Protein AF-A0A537YCB0-F1 (afdb_monomer_lite)

pLDDT: mean 73.5, std 15.73, range [39.88, 92.69]

Structure (mmCIF, N/CA/C/O backbone):
data_AF-A0A537YCB0-F1
#
_entry.id   AF-A0A537YCB0-F1
#
loop_
_atom_site.group_PDB
_atom_site.id
_atom_site.type_symbol
_atom_site.label_atom_id
_atom_site.label_alt_id
_atom_site.label_comp_id
_atom_site.label_asym_id
_atom_site.label_entity_id
_atom_site.label_seq_id
_atom_site.pdbx_PDB_ins_code
_atom_site.Cartn_x
_atom_site.Cartn_y
_atom_site.Cartn_z
_atom_site.occupancy
_atom_site.B_iso_or_equiv
_atom_site.auth_seq_id
_atom_site.auth_comp_id
_atom_site.auth_asym_id
_atom_site.auth_atom_id
_atom_site.pdbx_PDB_model_num
ATOM 1 N N . MET A 1 1 ? -45.780 1.134 6.519 1.00 43.62 1 MET A N 1
ATOM 2 C CA . MET A 1 1 ? -44.774 1.199 7.599 1.00 43.62 1 MET A CA 1
ATOM 3 C C . MET A 1 1 ? -43.587 0.350 7.182 1.00 43.62 1 MET A C 1
ATOM 5 O O . MET A 1 1 ? -43.656 -0.862 7.306 1.00 43.62 1 MET A O 1
ATOM 9 N N . ALA A 1 2 ? -42.559 0.961 6.596 1.00 40.06 2 ALA A N 1
ATOM 10 C CA . ALA A 1 2 ? -41.315 0.270 6.275 1.00 40.06 2 ALA A CA 1
ATOM 11 C C . ALA A 1 2 ? -40.299 0.653 7.351 1.00 40.06 2 ALA A C 1
ATOM 13 O O . ALA A 1 2 ? -39.820 1.784 7.390 1.00 40.06 2 ALA A O 1
ATOM 14 N N . LEU A 1 3 ? -40.070 -0.273 8.280 1.00 39.88 3 LEU A N 1
ATOM 15 C CA . LEU A 1 3 ? -39.039 -0.169 9.298 1.00 39.88 3 LEU A CA 1
ATOM 16 C C . LEU A 1 3 ? -37.692 -0.338 8.581 1.00 39.88 3 LEU A C 1
ATOM 18 O O . LEU A 1 3 ? -37.239 -1.456 8.349 1.00 39.88 3 LEU A O 1
ATOM 22 N N . VAL A 1 4 ? -37.092 0.773 8.149 1.00 44.28 4 VAL A N 1
ATOM 23 C CA . VAL A 1 4 ? -35.708 0.777 7.672 1.00 44.28 4 VAL A CA 1
ATOM 24 C C . VAL A 1 4 ? -34.846 0.516 8.900 1.00 44.28 4 VAL A C 1
ATOM 26 O O . VAL A 1 4 ? -34.651 1.395 9.738 1.00 44.28 4 VAL A O 1
ATOM 29 N N . LEU A 1 5 ? -34.402 -0.731 9.038 1.00 39.97 5 LEU A N 1
ATOM 30 C CA . LEU A 1 5 ? -33.373 -1.133 9.985 1.00 39.97 5 LEU A CA 1
ATOM 31 C C . LEU A 1 5 ? -32.092 -0.370 9.625 1.00 39.97 5 LEU A C 1
ATOM 33 O O . LEU A 1 5 ? -31.283 -0.830 8.824 1.00 39.97 5 LEU A O 1
ATOM 37 N N . LEU A 1 6 ? -31.917 0.814 10.2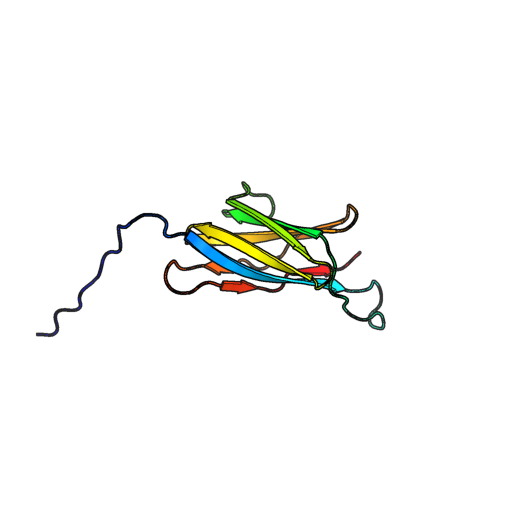15 1.00 42.03 6 LEU A N 1
ATOM 38 C CA . LEU A 1 6 ? -30.603 1.405 10.420 1.00 42.03 6 LEU A CA 1
ATOM 39 C C . LEU A 1 6 ? -29.861 0.467 11.368 1.00 42.03 6 LEU A C 1
ATOM 41 O O . LEU A 1 6 ? -29.904 0.621 12.588 1.00 42.03 6 LEU A O 1
ATOM 45 N N . VAL A 1 7 ? -29.219 -0.552 10.799 1.00 46.97 7 VAL A N 1
ATOM 46 C CA . VAL A 1 7 ? -28.193 -1.307 11.503 1.00 46.97 7 VAL A CA 1
ATOM 47 C C . VAL A 1 7 ? -27.046 -0.326 11.694 1.00 46.97 7 VAL A C 1
ATOM 49 O O . VAL A 1 7 ? -26.170 -0.176 10.847 1.00 46.97 7 VAL A O 1
ATOM 52 N N . ALA A 1 8 ? -27.093 0.406 12.804 1.00 49.16 8 ALA A N 1
ATOM 53 C CA . ALA A 1 8 ? -25.922 1.038 13.364 1.00 49.16 8 ALA A CA 1
ATOM 54 C C . ALA A 1 8 ? -24.954 -0.100 13.699 1.00 49.16 8 ALA A C 1
ATOM 56 O O . ALA A 1 8 ? -25.018 -0.693 14.776 1.00 49.16 8 ALA A O 1
ATOM 57 N N . ALA A 1 9 ? -24.081 -0.437 12.752 1.00 43.69 9 ALA A N 1
ATOM 58 C CA . ALA A 1 9 ? -22.911 -1.263 12.990 1.00 43.69 9 ALA A CA 1
ATOM 59 C C . ALA A 1 9 ? -21.919 -0.467 13.857 1.00 43.69 9 ALA A C 1
ATOM 61 O O . ALA A 1 9 ? -20.825 -0.111 13.437 1.00 43.69 9 ALA A O 1
ATOM 62 N N . CYS A 1 10 ? -22.315 -0.159 15.091 1.00 50.75 10 CYS A N 1
ATOM 63 C CA . CYS A 1 10 ? -21.391 0.177 16.159 1.00 50.75 10 CYS A CA 1
ATOM 64 C C . CYS A 1 10 ? -20.821 -1.163 16.635 1.00 50.75 10 CYS A C 1
ATOM 66 O O . CYS A 1 10 ? -21.371 -1.802 17.527 1.00 50.75 10 CYS A O 1
ATOM 68 N N . GLY A 1 11 ? -19.825 -1.688 15.923 1.00 41.16 11 GLY A N 1
ATOM 69 C CA . GLY A 1 11 ? -19.466 -3.097 16.063 1.00 41.16 11 GLY A CA 1
ATOM 70 C C . GLY A 1 11 ? -18.045 -3.399 15.642 1.00 41.16 11 GLY A C 1
ATOM 71 O O . GLY A 1 11 ? -17.869 -4.162 14.702 1.00 41.16 11 GLY A O 1
ATOM 72 N N . ALA A 1 12 ? -17.080 -2.824 16.371 1.00 49.69 12 ALA A N 1
ATOM 73 C CA . ALA A 1 12 ? -15.632 -2.969 16.196 1.00 49.69 12 ALA A CA 1
ATOM 74 C C . ALA A 1 12 ? -15.122 -2.578 14.791 1.00 49.69 12 ALA A C 1
ATOM 76 O O . ALA A 1 12 ? -15.834 -2.714 13.797 1.00 49.69 12 ALA A O 1
ATOM 77 N N . PRO A 1 13 ? -13.879 -2.091 14.649 1.00 52.91 13 PRO A N 1
ATOM 78 C CA . PRO A 1 13 ? -13.244 -2.128 13.343 1.00 52.91 13 PRO A CA 1
ATOM 79 C C . PRO A 1 13 ? -13.171 -3.599 12.924 1.00 52.91 13 PRO A C 1
ATOM 81 O O . PRO A 1 13 ? -12.336 -4.353 13.412 1.00 52.91 13 PRO A O 1
ATOM 84 N N . ARG A 1 14 ? -14.101 -4.047 12.082 1.00 67.94 14 ARG A N 1
ATOM 85 C CA . ARG A 1 14 ? -13.952 -5.331 11.408 1.00 67.94 14 ARG A CA 1
ATOM 86 C C . ARG A 1 14 ? -12.807 -5.149 10.429 1.00 67.94 14 ARG A C 1
ATOM 88 O O . ARG A 1 14 ? -12.846 -4.239 9.598 1.00 67.94 14 ARG A O 1
ATOM 95 N N . ASP A 1 15 ? -11.786 -5.979 10.588 1.00 73.00 15 ASP A N 1
ATOM 96 C CA . ASP A 1 15 ? -10.655 -6.002 9.679 1.00 73.00 15 ASP A CA 1
ATOM 97 C C . ASP A 1 15 ? -11.157 -6.217 8.252 1.00 73.00 15 ASP A C 1
ATOM 99 O O . ASP A 1 15 ? -11.850 -7.188 7.944 1.00 73.00 15 ASP A O 1
ATOM 103 N N . ALA A 1 16 ? -10.791 -5.294 7.383 1.00 81.69 16 ALA A N 1
ATOM 104 C CA . ALA A 1 16 ? -10.976 -5.358 5.957 1.00 81.69 16 ALA A CA 1
ATOM 105 C C . ALA A 1 16 ? -9.644 -5.714 5.283 1.00 81.69 16 ALA A C 1
ATOM 107 O O . ALA A 1 16 ? -8.565 -5.678 5.881 1.00 81.69 16 ALA A O 1
ATOM 108 N N . THR A 1 17 ? -9.720 -6.118 4.018 1.00 83.25 17 THR A N 1
ATOM 109 C CA . THR A 1 17 ? -8.538 -6.501 3.243 1.00 83.25 17 THR A CA 1
ATOM 110 C C . THR A 1 17 ? -8.389 -5.574 2.049 1.00 83.25 17 THR A C 1
ATOM 112 O O . THR A 1 17 ? -9.336 -5.395 1.281 1.00 83.25 17 THR A O 1
ATOM 115 N N . ILE A 1 18 ? -7.197 -5.006 1.899 1.00 85.12 18 ILE A N 1
ATOM 116 C CA . ILE A 1 18 ? -6.760 -4.307 0.696 1.00 85.12 18 ILE A CA 1
ATOM 117 C C . ILE A 1 18 ? -5.938 -5.294 -0.119 1.00 85.12 18 ILE A C 1
ATOM 119 O O . ILE A 1 18 ? -4.975 -5.875 0.386 1.00 85.12 18 ILE A O 1
ATOM 123 N N . ARG A 1 19 ? -6.322 -5.488 -1.377 1.00 86.50 19 ARG A N 1
ATOM 124 C CA . ARG A 1 19 ? -5.582 -6.317 -2.330 1.00 86.50 19 ARG A CA 1
ATOM 125 C C . ARG A 1 19 ? -5.210 -5.489 -3.546 1.00 86.50 19 ARG A C 1
ATOM 127 O O . ARG A 1 19 ? -6.019 -4.695 -4.009 1.00 86.50 19 ARG A O 1
ATOM 134 N N . GLY A 1 20 ? -4.025 -5.708 -4.083 1.00 84.38 20 GLY A N 1
ATOM 135 C CA . GLY A 1 20 ? -3.571 -4.977 -5.254 1.00 84.38 20 GLY A CA 1
ATOM 136 C C . GLY A 1 20 ? -2.372 -5.638 -5.892 1.00 84.38 20 GLY A C 1
ATOM 137 O O . GLY A 1 20 ? -1.822 -6.607 -5.352 1.00 84.38 20 GLY A O 1
ATOM 138 N N . THR A 1 21 ? -1.990 -5.093 -7.035 1.00 84.38 21 THR A N 1
ATOM 139 C CA . THR A 1 21 ? -0.719 -5.396 -7.678 1.00 84.38 21 THR A CA 1
ATOM 140 C C . THR A 1 21 ? 0.187 -4.172 -7.578 1.00 84.38 21 THR A C 1
ATOM 142 O O . THR A 1 21 ? -0.234 -3.047 -7.850 1.00 84.38 21 THR A O 1
ATOM 145 N N . LEU A 1 22 ? 1.416 -4.399 -7.132 1.00 83.12 22 LEU A N 1
ATOM 146 C CA . LEU A 1 22 ? 2.518 -3.460 -7.167 1.00 83.12 22 LEU A CA 1
ATOM 147 C C . LEU A 1 22 ? 3.215 -3.610 -8.514 1.00 83.12 22 LEU A C 1
ATOM 149 O O . LEU A 1 22 ? 3.731 -4.680 -8.842 1.00 83.12 22 LEU A O 1
ATOM 153 N N . VAL A 1 23 ? 3.193 -2.536 -9.289 1.00 82.25 23 VAL A N 1
ATOM 154 C CA . VAL A 1 23 ? 3.727 -2.508 -10.647 1.00 82.25 23 VAL A CA 1
ATOM 155 C C . VAL A 1 23 ? 4.716 -1.362 -10.749 1.00 82.25 23 VAL A C 1
ATOM 157 O O . VAL A 1 23 ? 4.411 -0.246 -10.327 1.00 82.25 23 VAL A O 1
ATOM 160 N N . THR A 1 24 ? 5.897 -1.625 -11.292 1.00 75.62 24 THR A N 1
ATOM 161 C CA . THR A 1 24 ? 6.869 -0.586 -11.625 1.00 75.62 24 THR A CA 1
ATOM 162 C C . THR A 1 24 ? 6.691 -0.205 -13.086 1.00 75.62 24 THR A C 1
ATOM 164 O O . THR A 1 24 ? 6.841 -1.043 -13.970 1.00 75.62 24 THR A O 1
ATOM 167 N N . VAL A 1 25 ? 6.371 1.064 -13.327 1.00 71.94 25 VAL A N 1
ATOM 168 C CA . VAL A 1 25 ? 6.385 1.659 -14.664 1.00 71.94 25 VAL A CA 1
ATOM 169 C C . VAL A 1 25 ? 7.835 1.928 -15.004 1.00 71.94 25 VAL A C 1
ATOM 171 O O . VAL A 1 25 ? 8.555 2.581 -14.232 1.00 71.94 25 VAL A O 1
ATOM 174 N N . GLY A 1 26 ? 8.274 1.404 -16.141 1.00 59.50 26 GLY A N 1
ATOM 175 C CA . GLY A 1 26 ? 9.607 1.699 -16.627 1.00 59.50 26 GLY A CA 1
ATOM 176 C C . GLY A 1 26 ? 9.776 3.184 -16.961 1.00 59.50 26 GLY A C 1
ATOM 177 O O . GLY A 1 26 ? 8.817 3.935 -17.140 1.00 59.50 26 GLY A O 1
ATOM 178 N N . THR A 1 27 ? 11.025 3.637 -16.989 1.00 57.97 27 THR A N 1
ATOM 179 C CA . THR A 1 27 ? 11.368 5.064 -17.098 1.00 57.97 27 THR A CA 1
ATOM 180 C C . THR A 1 27 ? 11.006 5.671 -18.454 1.00 57.97 27 THR A C 1
ATOM 182 O O . THR A 1 27 ? 10.929 6.894 -18.581 1.00 57.97 27 THR A O 1
ATOM 185 N N . ASN A 1 28 ? 10.751 4.843 -19.471 1.00 55.69 28 ASN A N 1
ATOM 186 C CA . ASN A 1 28 ? 10.305 5.273 -20.791 1.00 55.69 28 ASN A CA 1
ATOM 187 C C . ASN A 1 28 ? 8.931 4.684 -21.124 1.00 55.69 28 ASN A C 1
ATOM 189 O O . ASN A 1 28 ? 8.617 3.564 -20.748 1.00 55.69 28 ASN A O 1
ATOM 193 N N . ALA A 1 29 ? 8.154 5.374 -21.965 1.00 56.09 29 ALA A N 1
ATOM 194 C CA . ALA A 1 29 ? 6.842 4.907 -22.441 1.00 56.09 29 ALA A CA 1
ATOM 195 C C . ALA A 1 29 ? 6.865 3.579 -23.241 1.00 56.09 29 ALA A C 1
ATOM 197 O O . ALA A 1 29 ? 5.815 3.095 -23.658 1.00 56.09 29 ALA A O 1
ATOM 198 N N . LEU A 1 30 ? 8.055 3.036 -23.518 1.00 58.59 30 LEU A N 1
ATOM 199 C CA . LEU A 1 30 ? 8.278 1.760 -24.204 1.00 58.59 30 LEU A CA 1
ATOM 200 C C . LEU A 1 30 ? 8.699 0.637 -23.252 1.00 58.59 30 LEU A C 1
ATOM 202 O O . LEU A 1 30 ? 8.720 -0.520 -23.674 1.00 58.59 30 LEU A O 1
ATOM 206 N N . ASP A 1 31 ? 9.056 0.967 -22.014 1.00 64.06 31 ASP A N 1
ATOM 207 C CA . ASP A 1 31 ? 9.388 -0.037 -21.019 1.00 64.06 31 ASP A CA 1
ATOM 208 C C . ASP A 1 31 ? 8.079 -0.635 -20.485 1.00 64.06 31 ASP A C 1
ATOM 210 O O . ASP A 1 31 ? 7.162 0.114 -20.132 1.00 64.06 31 ASP A O 1
ATOM 214 N N . PRO A 1 32 ? 7.943 -1.969 -20.473 1.00 63.59 32 PRO A N 1
ATOM 215 C CA . PRO A 1 32 ? 6.734 -2.596 -19.979 1.00 63.59 32 PRO A CA 1
ATOM 216 C C . PRO A 1 32 ? 6.574 -2.337 -18.480 1.00 63.59 32 PRO A C 1
ATOM 218 O O . PRO A 1 32 ? 7.536 -2.360 -17.716 1.00 63.59 32 PRO A O 1
ATOM 221 N N . ASP A 1 33 ? 5.327 -2.138 -18.074 1.00 76.12 33 ASP A N 1
ATOM 222 C CA . ASP A 1 33 ? 4.910 -2.195 -16.682 1.00 76.12 33 ASP A CA 1
ATOM 223 C C . ASP A 1 33 ? 5.167 -3.608 -16.139 1.00 76.12 33 ASP A C 1
ATOM 225 O O . ASP A 1 33 ? 4.525 -4.570 -16.578 1.00 76.12 33 ASP A O 1
ATOM 229 N N . GLU A 1 34 ? 6.098 -3.752 -15.195 1.00 79.56 34 GLU A N 1
ATOM 230 C CA . GLU A 1 34 ? 6.442 -5.056 -14.622 1.00 79.56 34 GLU A CA 1
ATOM 231 C C . GLU A 1 34 ? 5.962 -5.178 -13.169 1.00 79.56 34 GLU A C 1
ATOM 233 O O . GLU A 1 34 ? 6.125 -4.247 -12.373 1.00 79.56 34 GLU A O 1
ATOM 238 N N . PRO A 1 35 ? 5.336 -6.311 -12.793 1.00 83.12 35 PRO A N 1
ATOM 239 C CA . PRO A 1 35 ? 5.039 -6.591 -11.400 1.00 83.12 35 PRO A CA 1
ATOM 240 C C . PRO A 1 35 ? 6.343 -6.747 -10.617 1.00 83.12 35 PRO A C 1
ATOM 242 O O . PRO A 1 35 ? 7.231 -7.499 -11.020 1.00 83.12 35 PRO A O 1
ATOM 245 N N . THR A 1 36 ? 6.429 -6.080 -9.469 1.00 83.69 36 THR A N 1
ATOM 246 C CA . THR A 1 36 ? 7.679 -6.000 -8.705 1.00 83.69 36 THR A CA 1
ATOM 247 C C . THR A 1 36 ? 7.455 -6.345 -7.241 1.00 83.69 36 THR A C 1
ATOM 249 O O . THR A 1 36 ? 6.435 -5.990 -6.647 1.00 83.69 36 THR A O 1
ATOM 252 N N . ALA A 1 37 ? 8.433 -7.028 -6.642 1.00 86.38 37 ALA A N 1
ATOM 253 C CA . ALA A 1 37 ? 8.449 -7.285 -5.209 1.00 86.38 37 ALA A CA 1
ATOM 254 C C . ALA A 1 37 ? 8.813 -6.011 -4.434 1.00 86.38 37 ALA A C 1
ATOM 256 O O . ALA A 1 37 ? 9.688 -5.243 -4.829 1.00 86.38 37 ALA A O 1
ATOM 257 N N . GLY A 1 38 ? 8.168 -5.793 -3.296 1.00 87.25 38 GLY A N 1
ATOM 258 C CA . GLY A 1 38 ? 8.388 -4.590 -2.500 1.00 87.25 38 GLY A CA 1
ATOM 259 C C . GLY A 1 38 ? 7.593 -4.600 -1.208 1.00 87.25 38 GLY A C 1
ATOM 260 O O . GLY A 1 38 ? 6.755 -5.470 -0.982 1.00 87.25 38 GLY A O 1
ATOM 261 N N . THR A 1 39 ? 7.846 -3.630 -0.338 1.00 90.38 39 THR A N 1
ATOM 262 C CA . THR A 1 39 ? 7.032 -3.441 0.871 1.00 90.38 39 THR A CA 1
ATOM 263 C C . THR A 1 39 ? 5.928 -2.442 0.572 1.00 90.38 39 THR A C 1
ATOM 265 O O . THR A 1 39 ? 6.230 -1.336 0.148 1.00 90.38 39 THR A O 1
ATOM 268 N N . VAL A 1 40 ? 4.669 -2.801 0.809 1.00 90.25 40 VAL A N 1
ATOM 269 C CA . VAL A 1 40 ? 3.512 -1.913 0.648 1.00 90.25 40 VAL A CA 1
ATOM 270 C C . VAL A 1 40 ? 2.941 -1.573 2.020 1.00 90.25 40 VAL A C 1
ATOM 272 O O . VAL A 1 40 ? 2.645 -2.464 2.820 1.00 90.25 40 VAL A O 1
ATOM 275 N N . GLU A 1 41 ? 2.757 -0.287 2.291 1.00 91.62 41 GLU A N 1
ATOM 276 C CA . GLU A 1 41 ? 2.210 0.233 3.541 1.00 91.62 41 GLU A CA 1
ATOM 277 C C . GLU A 1 41 ? 0.900 0.985 3.285 1.00 91.62 41 GLU A C 1
ATOM 279 O O . GLU A 1 41 ? 0.743 1.711 2.306 1.00 91.62 41 GLU A O 1
ATOM 284 N N . ALA A 1 42 ? -0.068 0.805 4.180 1.00 90.25 42 ALA A N 1
ATOM 285 C CA . ALA A 1 42 ? -1.330 1.528 4.183 1.00 90.25 42 ALA A CA 1
ATOM 286 C C . ALA A 1 42 ? -1.305 2.578 5.294 1.00 90.25 42 ALA A C 1
ATOM 288 O O . ALA A 1 42 ? -1.239 2.236 6.476 1.00 90.25 42 ALA A O 1
ATOM 289 N N . HIS A 1 43 ? -1.398 3.850 4.927 1.00 89.88 43 HIS A N 1
ATOM 290 C CA . HIS A 1 43 ? -1.340 4.989 5.835 1.00 89.88 43 HIS A CA 1
ATOM 291 C C . HIS A 1 43 ? -2.727 5.589 6.049 1.00 89.88 43 HIS A C 1
ATOM 293 O O . HIS A 1 43 ? -3.478 5.815 5.098 1.00 89.88 43 HIS A O 1
ATOM 299 N N . ALA A 1 44 ? -3.085 5.871 7.300 1.00 86.00 44 ALA A N 1
ATOM 300 C CA . ALA A 1 44 ? -4.363 6.504 7.610 1.00 86.00 44 ALA A CA 1
ATOM 301 C C . ALA A 1 44 ? -4.297 8.029 7.396 1.00 86.00 44 ALA A C 1
ATOM 303 O O . ALA A 1 44 ? -3.377 8.705 7.862 1.00 86.00 44 ALA A O 1
ATOM 304 N N . GLY A 1 45 ? -5.306 8.585 6.722 1.00 79.62 45 GLY A N 1
ATOM 305 C CA . GLY A 1 45 ? -5.514 10.032 6.571 1.00 79.62 45 GLY A CA 1
ATOM 306 C C . GLY A 1 45 ? -4.646 10.748 5.525 1.00 79.62 45 GLY A C 1
ATOM 307 O O . GLY A 1 45 ? -5.151 11.669 4.890 1.00 79.62 45 GLY A O 1
ATOM 308 N N . ARG A 1 46 ? -3.383 10.351 5.319 1.00 80.88 46 ARG A N 1
ATOM 309 C CA . ARG A 1 46 ? -2.487 10.877 4.260 1.00 80.88 46 ARG A CA 1
ATOM 310 C C . ARG A 1 46 ? -1.402 9.858 3.890 1.00 80.88 46 ARG A C 1
ATOM 312 O O . ARG A 1 46 ? -1.142 8.967 4.693 1.00 80.88 46 ARG A O 1
ATOM 319 N N . ALA A 1 47 ? -0.742 10.032 2.742 1.00 72.44 47 ALA A N 1
ATOM 320 C CA . ALA A 1 47 ? 0.285 9.114 2.229 1.00 72.44 47 ALA A CA 1
ATOM 321 C C . ALA A 1 47 ? 1.516 8.954 3.147 1.00 72.44 47 ALA A C 1
ATOM 323 O O . ALA A 1 47 ? 1.989 7.842 3.310 1.00 72.44 47 ALA A O 1
ATOM 324 N N . ASP A 1 48 ? 1.945 10.008 3.852 1.00 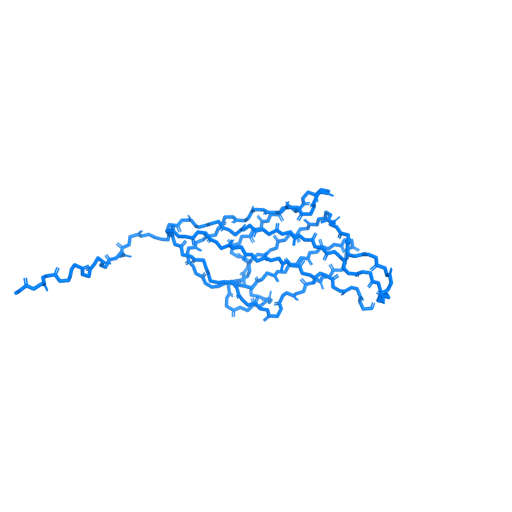76.56 48 ASP A N 1
ATOM 325 C CA . ASP A 1 48 ? 2.991 9.941 4.899 1.00 76.56 48 ASP A CA 1
ATOM 326 C C . ASP A 1 48 ? 2.391 9.910 6.321 1.00 76.56 48 ASP A C 1
ATOM 328 O O . ASP A 1 48 ? 2.856 10.559 7.270 1.00 76.56 48 ASP A O 1
ATOM 332 N N . GLY A 1 49 ? 1.223 9.285 6.449 1.00 81.88 49 GLY A N 1
ATOM 333 C CA . GLY A 1 49 ? 0.481 9.168 7.699 1.00 81.88 49 GLY A CA 1
ATOM 334 C C . GLY A 1 49 ? 1.011 8.041 8.589 1.00 81.88 49 GLY A C 1
ATOM 335 O O . GLY A 1 49 ? 1.959 7.343 8.230 1.00 81.88 49 GLY A O 1
ATOM 336 N N . PRO A 1 50 ? 0.393 7.814 9.759 1.00 87.75 50 PRO A N 1
ATOM 337 C CA . PRO A 1 50 ? 0.668 6.616 10.543 1.00 87.75 50 PRO A CA 1
ATOM 338 C C . PRO A 1 50 ? 0.311 5.359 9.739 1.00 87.75 50 PRO A C 1
ATOM 340 O O . PRO A 1 50 ? -0.777 5.270 9.161 1.00 87.75 50 PRO A O 1
ATOM 343 N N . VAL A 1 51 ? 1.225 4.387 9.734 1.00 90.62 51 VAL A N 1
ATOM 344 C CA . VAL A 1 51 ? 1.024 3.083 9.093 1.00 90.62 51 VAL A CA 1
ATOM 345 C C . VAL A 1 51 ? -0.032 2.305 9.876 1.00 90.62 51 VAL A C 1
ATOM 347 O O . VAL A 1 51 ? 0.147 1.991 11.052 1.00 90.62 51 VAL A O 1
ATOM 350 N N . ALA A 1 52 ? -1.143 2.005 9.216 1.00 89.81 52 ALA A N 1
ATOM 351 C CA . ALA A 1 52 ? -2.237 1.198 9.741 1.00 89.81 52 ALA A CA 1
ATOM 352 C C . ALA A 1 52 ? -2.083 -0.292 9.403 1.00 89.81 52 ALA A C 1
ATOM 354 O O . ALA A 1 52 ? -2.633 -1.140 10.102 1.00 89.81 52 ALA A O 1
ATOM 355 N N . GLY A 1 53 ? -1.336 -0.614 8.348 1.00 89.81 53 GLY A N 1
ATOM 356 C CA . GLY A 1 53 ? -1.026 -1.982 7.956 1.00 89.81 53 GLY A CA 1
ATOM 357 C C . GLY A 1 53 ? 0.105 -2.022 6.939 1.00 89.81 53 GLY A C 1
ATOM 358 O O . GLY A 1 53 ? 0.358 -1.039 6.249 1.00 89.81 53 GLY A O 1
ATOM 359 N N . LYS A 1 54 ? 0.783 -3.164 6.850 1.00 92.19 54 LYS A N 1
ATOM 360 C CA . LYS A 1 54 ? 1.846 -3.405 5.873 1.00 92.19 54 LYS A CA 1
ATOM 361 C C . LYS A 1 54 ? 1.759 -4.816 5.309 1.00 92.19 54 LYS A C 1
ATOM 363 O O . LYS A 1 54 ? 1.292 -5.724 6.001 1.00 92.19 54 LYS A O 1
ATOM 368 N N . ALA A 1 55 ? 2.228 -4.995 4.085 1.00 92.69 55 ALA A N 1
ATOM 369 C CA . ALA A 1 55 ? 2.408 -6.292 3.449 1.00 92.69 55 ALA A CA 1
ATOM 370 C C . ALA A 1 55 ? 3.625 -6.258 2.529 1.00 92.69 55 ALA A C 1
ATOM 372 O O . ALA A 1 55 ? 4.036 -5.197 2.072 1.00 92.69 55 ALA A O 1
ATOM 373 N N . GLU A 1 56 ? 4.172 -7.427 2.229 1.00 91.75 56 GLU A N 1
ATOM 374 C CA . GLU A 1 56 ? 5.137 -7.567 1.144 1.00 91.75 56 GLU A CA 1
ATOM 375 C C . GLU A 1 56 ? 4.395 -7.990 -0.126 1.00 91.75 56 GLU A C 1
ATOM 377 O O . GLU A 1 56 ? 3.539 -8.879 -0.091 1.00 91.75 56 GLU A O 1
ATOM 382 N N . ALA A 1 57 ? 4.689 -7.309 -1.229 1.00 88.75 57 ALA A N 1
ATOM 383 C CA . ALA A 1 57 ? 4.329 -7.742 -2.565 1.00 88.75 57 ALA A CA 1
ATOM 384 C C . ALA A 1 57 ? 5.286 -8.859 -2.991 1.00 88.75 57 ALA A C 1
ATOM 386 O O . ALA A 1 57 ? 6.505 -8.725 -2.847 1.00 88.75 57 ALA A O 1
ATOM 387 N N . GLY A 1 58 ? 4.732 -9.960 -3.498 1.00 85.12 58 GLY A N 1
ATOM 388 C CA . GLY A 1 58 ? 5.523 -11.056 -4.051 1.00 85.12 58 GLY A CA 1
ATOM 389 C C . GLY A 1 58 ? 6.239 -10.665 -5.346 1.00 85.12 58 GLY A C 1
ATOM 390 O O . GLY A 1 58 ? 6.054 -9.576 -5.882 1.00 85.12 58 GLY A O 1
ATOM 391 N N . SER A 1 59 ? 7.027 -11.586 -5.904 1.00 82.94 59 SER A N 1
ATOM 392 C CA . SER A 1 59 ? 7.627 -11.420 -7.241 1.00 82.94 59 SER A CA 1
ATOM 393 C C . SER A 1 59 ? 6.592 -11.363 -8.373 1.00 82.94 59 SER A C 1
ATOM 395 O O . SER A 1 59 ? 6.931 -11.054 -9.506 1.00 82.94 59 SER A O 1
ATOM 397 N N . ASP A 1 60 ? 5.338 -11.701 -8.079 1.00 84.31 60 ASP A N 1
ATOM 398 C CA . ASP A 1 60 ? 4.166 -11.517 -8.937 1.00 84.31 60 ASP A CA 1
ATOM 399 C C . ASP A 1 60 ? 3.507 -10.134 -8.753 1.00 84.31 60 ASP A C 1
ATOM 401 O O . ASP A 1 60 ? 2.456 -9.863 -9.337 1.00 84.31 60 ASP A O 1
ATOM 405 N N . GLY A 1 61 ? 4.098 -9.265 -7.926 1.00 84.19 61 GLY A N 1
ATOM 406 C 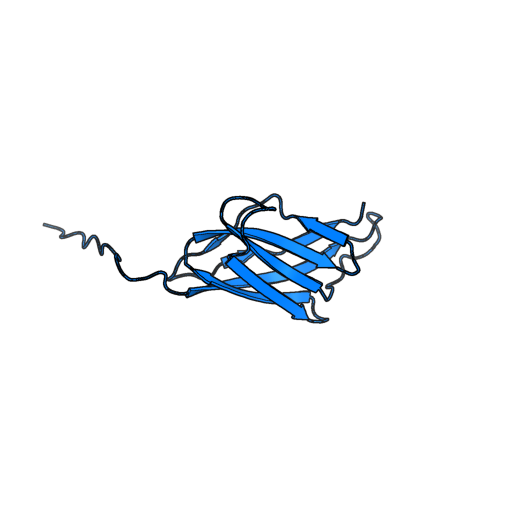CA . GLY A 1 61 ? 3.590 -7.942 -7.574 1.00 84.19 61 GLY A CA 1
ATOM 407 C C . GLY A 1 61 ? 2.362 -7.980 -6.667 1.00 84.19 61 GLY A C 1
ATOM 408 O O . GLY A 1 61 ? 1.877 -6.933 -6.248 1.00 84.19 61 GLY A O 1
ATOM 409 N N . VAL A 1 62 ? 1.811 -9.148 -6.332 1.00 88.69 62 VAL A N 1
ATOM 410 C CA . VAL A 1 62 ? 0.551 -9.220 -5.587 1.00 88.69 62 VAL A CA 1
ATOM 411 C C . VAL A 1 62 ? 0.813 -8.992 -4.104 1.00 88.69 62 VAL A C 1
ATOM 413 O O . VAL A 1 62 ? 1.628 -9.679 -3.489 1.00 88.69 62 VAL A O 1
ATOM 416 N N . PHE A 1 63 ? 0.059 -8.073 -3.501 1.00 89.06 63 PHE A N 1
ATOM 417 C CA . PHE A 1 63 ? 0.082 -7.831 -2.059 1.00 89.06 63 PHE A CA 1
ATOM 418 C C . PHE A 1 63 ? -1.312 -7.950 -1.440 1.00 89.06 63 PHE A C 1
ATOM 420 O O . PHE A 1 63 ? -2.352 -7.873 -2.104 1.00 89.06 63 PHE A O 1
ATOM 427 N N . THR A 1 64 ? -1.355 -8.189 -0.131 1.00 90.12 64 THR A N 1
ATOM 428 C CA . THR A 1 64 ? -2.601 -8.272 0.641 1.00 90.12 64 THR A CA 1
ATOM 429 C C . THR A 1 64 ? -2.378 -7.680 2.030 1.00 90.12 64 THR A C 1
ATOM 431 O O . THR A 1 64 ? -1.680 -8.279 2.844 1.00 90.12 64 THR A O 1
ATOM 434 N N . ILE A 1 65 ? -2.981 -6.524 2.316 1.00 89.00 65 ILE A N 1
ATOM 435 C CA . ILE A 1 65 ? -2.880 -5.840 3.614 1.00 89.00 65 ILE A CA 1
ATOM 436 C C . ILE A 1 65 ? -4.197 -6.003 4.366 1.00 89.00 65 ILE A C 1
ATOM 438 O O . ILE A 1 65 ? -5.273 -5.781 3.811 1.00 89.00 65 ILE A O 1
ATOM 442 N N . ARG A 1 66 ? -4.116 -6.358 5.648 1.00 88.44 66 ARG A N 1
ATOM 443 C CA . ARG A 1 66 ? -5.261 -6.356 6.560 1.00 88.44 66 ARG A CA 1
ATOM 444 C C . ARG A 1 66 ? -5.260 -5.053 7.356 1.00 88.44 66 ARG A C 1
ATOM 446 O O . ARG A 1 66 ? -4.281 -4.765 8.038 1.00 88.44 66 ARG A O 1
ATOM 453 N N . VAL A 1 67 ? -6.329 -4.276 7.244 1.00 86.31 67 VAL A N 1
ATOM 454 C CA . VAL A 1 67 ? -6.510 -2.994 7.941 1.00 86.31 67 VAL A CA 1
ATOM 455 C C . VAL A 1 67 ? -7.936 -2.888 8.463 1.00 86.31 67 VAL A C 1
ATOM 457 O O . VAL A 1 67 ? -8.830 -3.492 7.880 1.00 86.31 67 VAL A O 1
ATOM 460 N N . PRO A 1 68 ? -8.196 -2.100 9.512 1.00 85.00 68 PRO A N 1
ATOM 461 C CA . PRO A 1 68 ? -9.554 -1.703 9.867 1.00 85.00 68 PRO A CA 1
ATOM 462 C C . PRO A 1 68 ? -10.342 -1.147 8.672 1.00 85.00 68 PRO A C 1
ATOM 464 O O . PRO A 1 68 ? -9.771 -0.640 7.711 1.00 85.00 68 PRO A O 1
ATOM 467 N N . ALA A 1 69 ? -11.672 -1.193 8.736 1.00 81.94 69 ALA A N 1
ATOM 468 C CA . ALA A 1 69 ? -12.488 -0.413 7.811 1.00 81.94 69 ALA A CA 1
ATOM 469 C C . ALA A 1 69 ? -12.165 1.087 7.954 1.00 81.94 69 ALA A C 1
ATOM 471 O O . ALA A 1 69 ? -12.141 1.624 9.065 1.00 81.94 69 ALA A O 1
ATOM 472 N N . GLY A 1 70 ? -11.917 1.760 6.834 1.00 83.94 70 GLY A N 1
ATOM 473 C CA . GLY A 1 70 ? -11.440 3.136 6.819 1.00 83.94 70 GLY A CA 1
ATOM 474 C C . GLY A 1 70 ? -10.888 3.553 5.462 1.00 83.94 70 GLY A C 1
ATOM 475 O O . GLY A 1 70 ? -10.909 2.789 4.496 1.00 83.94 70 GLY A O 1
ATOM 476 N N . THR A 1 71 ? -10.395 4.786 5.397 1.00 86.31 71 THR A N 1
ATOM 477 C CA . THR A 1 71 ? -9.768 5.351 4.199 1.00 86.31 71 THR A CA 1
ATOM 478 C C . THR A 1 71 ? -8.257 5.415 4.386 1.00 86.31 71 THR A C 1
ATOM 480 O O . THR A 1 71 ? -7.771 5.968 5.377 1.00 86.31 71 THR A O 1
ATOM 483 N N . TYR A 1 72 ? -7.524 4.869 3.418 1.00 87.62 72 TYR A N 1
ATOM 484 C CA . TYR A 1 72 ? -6.075 4.714 3.463 1.00 87.62 72 TYR A CA 1
ATOM 485 C C . TYR A 1 72 ? -5.413 5.216 2.191 1.00 87.62 72 TYR A C 1
ATOM 487 O O . TYR A 1 72 ? -5.979 5.138 1.106 1.00 87.62 72 TYR A O 1
ATOM 495 N N . PHE A 1 73 ? -4.182 5.680 2.334 1.00 89.38 73 PHE A N 1
ATOM 496 C CA . PHE A 1 73 ? -3.275 5.967 1.233 1.00 89.38 73 PHE A CA 1
ATOM 497 C C . PHE A 1 73 ? -2.221 4.871 1.196 1.00 89.38 73 PHE A C 1
ATOM 499 O O . PHE A 1 73 ? -1.712 4.483 2.246 1.00 89.38 73 PHE A O 1
ATOM 506 N N . LEU A 1 74 ? -1.917 4.351 0.012 1.00 88.06 74 LEU A N 1
ATOM 507 C CA . LEU A 1 74 ? -0.911 3.307 -0.132 1.00 88.06 74 LEU A CA 1
ATOM 508 C C . LEU A 1 74 ? 0.437 3.923 -0.494 1.00 88.06 74 LEU A C 1
ATOM 510 O O . LEU A 1 74 ? 0.515 4.781 -1.374 1.00 88.06 74 LEU A O 1
ATOM 514 N N . SER A 1 75 ? 1.491 3.456 0.157 1.00 88.06 75 SER A N 1
ATOM 515 C CA . SER A 1 75 ? 2.869 3.681 -0.258 1.00 88.06 75 SER A CA 1
ATOM 516 C C . SER A 1 75 ? 3.528 2.337 -0.549 1.00 88.06 75 SER A C 1
ATOM 518 O O . SER A 1 75 ? 3.129 1.308 -0.002 1.00 88.06 75 SER A O 1
ATOM 520 N N . ALA A 1 76 ? 4.516 2.325 -1.432 1.00 87.19 76 ALA A N 1
ATOM 521 C CA . ALA A 1 76 ? 5.318 1.150 -1.713 1.00 87.19 76 ALA A CA 1
ATOM 522 C C . ALA A 1 76 ? 6.802 1.507 -1.726 1.00 87.19 76 ALA A C 1
ATOM 524 O O . ALA A 1 76 ? 7.192 2.542 -2.255 1.00 87.19 76 ALA A O 1
ATOM 525 N N . ASN A 1 77 ? 7.633 0.645 -1.151 1.00 86.56 77 ASN A N 1
ATOM 526 C CA . ASN A 1 77 ? 9.080 0.732 -1.220 1.00 86.56 77 ASN A CA 1
ATOM 527 C C . ASN A 1 77 ? 9.618 -0.401 -2.097 1.00 86.56 77 ASN A C 1
ATOM 529 O O . ASN A 1 77 ? 9.463 -1.577 -1.754 1.00 86.56 77 ASN A O 1
ATOM 533 N N . VAL A 1 78 ? 10.242 -0.031 -3.211 1.00 82.38 78 VAL A N 1
ATOM 534 C CA . VAL A 1 78 ? 10.843 -0.940 -4.196 1.00 82.38 78 VAL A CA 1
ATOM 535 C C . VAL A 1 78 ? 12.299 -0.540 -4.372 1.00 82.38 78 VAL A C 1
ATOM 537 O O . VAL A 1 78 ? 12.566 0.583 -4.784 1.00 82.38 78 VAL A O 1
ATOM 540 N N . ASP A 1 79 ? 13.246 -1.412 -4.018 1.00 75.44 79 ASP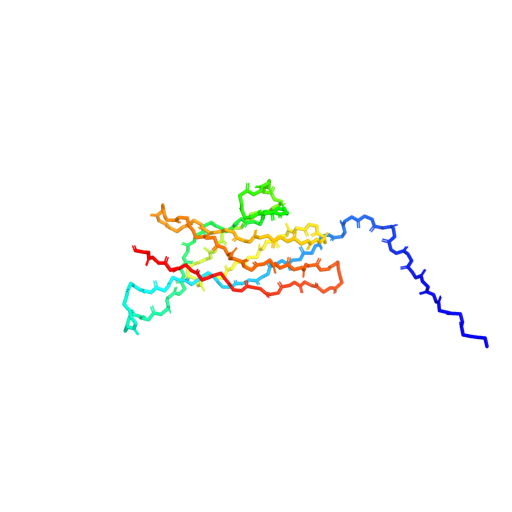 A N 1
ATOM 541 C CA . ASP A 1 79 ? 14.692 -1.186 -4.199 1.00 75.44 79 ASP A CA 1
ATOM 542 C C . ASP A 1 79 ? 15.188 0.220 -3.790 1.00 75.44 79 ASP A C 1
ATOM 544 O O . ASP A 1 79 ? 16.058 0.815 -4.426 1.00 75.44 79 ASP A O 1
ATOM 548 N N . ARG A 1 80 ? 14.665 0.736 -2.664 1.00 70.88 80 ARG A N 1
ATOM 549 C CA . ARG A 1 80 ? 14.932 2.074 -2.080 1.00 70.88 80 ARG A CA 1
ATOM 550 C C . ARG A 1 80 ? 14.229 3.261 -2.747 1.00 70.88 80 ARG A C 1
ATOM 552 O O . ARG A 1 80 ? 14.464 4.396 -2.334 1.00 70.88 80 ARG A O 1
ATOM 559 N N . VAL A 1 81 ? 13.346 3.021 -3.705 1.00 76.38 81 VAL A N 1
ATOM 560 C CA . VAL A 1 81 ? 12.415 4.012 -4.252 1.00 76.38 81 VAL A CA 1
ATOM 561 C C . VAL A 1 81 ? 11.123 3.970 -3.442 1.00 76.38 81 VAL A C 1
ATOM 563 O O . VAL A 1 81 ? 10.539 2.904 -3.261 1.00 76.38 81 VAL A O 1
ATOM 566 N N . LEU A 1 82 ? 10.681 5.128 -2.942 1.00 78.81 82 LEU A N 1
ATOM 567 C CA . LEU A 1 82 ? 9.376 5.279 -2.298 1.00 78.81 82 LEU A CA 1
ATOM 568 C C . LEU A 1 82 ? 8.358 5.773 -3.328 1.00 78.81 82 LEU A C 1
ATOM 570 O O . LEU A 1 82 ? 8.480 6.883 -3.843 1.00 78.81 82 LEU A O 1
ATOM 574 N N . CYS A 1 83 ? 7.345 4.960 -3.589 1.00 80.06 83 CYS A N 1
ATOM 575 C CA . CYS A 1 83 ? 6.208 5.277 -4.438 1.00 80.06 83 CYS A CA 1
ATOM 576 C C . CYS A 1 83 ? 5.010 5.607 -3.555 1.00 80.06 83 CYS A C 1
ATOM 578 O O . CYS A 1 83 ? 4.649 4.825 -2.676 1.00 80.06 83 CYS A O 1
ATOM 580 N N . LEU A 1 84 ? 4.374 6.746 -3.793 1.00 76.75 84 LEU A N 1
ATOM 581 C CA . LEU A 1 84 ? 3.183 7.166 -3.063 1.00 76.75 84 LEU A CA 1
ATOM 582 C C . LEU A 1 84 ? 1.998 7.125 -4.018 1.00 76.75 84 LEU A C 1
ATOM 584 O O . LEU A 1 84 ? 2.073 7.664 -5.119 1.00 76.75 84 LEU A O 1
ATOM 588 N N . SER A 1 85 ? 0.901 6.511 -3.589 1.00 72.31 85 SER A N 1
ATOM 589 C CA . SER A 1 85 ? -0.363 6.612 -4.315 1.00 72.31 85 SER A CA 1
ATOM 590 C C . SER A 1 85 ? -0.983 7.978 -4.027 1.00 72.31 85 SER A C 1
ATOM 592 O O . SER A 1 85 ? -1.206 8.327 -2.865 1.00 72.31 85 SER A O 1
ATOM 594 N N . ASP A 1 86 ? -1.296 8.748 -5.068 1.00 68.81 86 ASP A N 1
ATOM 595 C CA . ASP A 1 86 ? -2.058 10.000 -4.946 1.00 68.81 86 ASP A CA 1
ATOM 596 C C . ASP A 1 86 ? -3.533 9.743 -4.589 1.00 68.81 86 ASP A C 1
ATOM 598 O O . ASP A 1 86 ? -4.218 10.597 -4.021 1.00 68.81 86 ASP A O 1
ATOM 602 N N . THR A 1 87 ? -4.010 8.533 -4.883 1.00 75.81 87 THR A N 1
ATOM 603 C CA . THR A 1 87 ? -5.391 8.117 -4.681 1.00 75.81 87 THR A CA 1
ATOM 604 C C . THR A 1 87 ? -5.543 7.356 -3.364 1.00 75.81 87 THR A C 1
ATOM 606 O O . THR A 1 87 ? -4.782 6.440 -3.049 1.00 75.81 87 THR A O 1
ATOM 609 N N . SER A 1 88 ? -6.568 7.722 -2.591 1.00 80.38 88 SER A N 1
ATOM 610 C CA . SER A 1 88 ? -6.946 6.979 -1.387 1.00 80.38 88 SER A CA 1
ATOM 611 C C . SER A 1 88 ? -7.889 5.825 -1.715 1.00 80.38 88 SER A C 1
ATOM 613 O O . SER A 1 88 ? -8.754 5.935 -2.584 1.00 80.38 88 SER A O 1
ATOM 615 N N . VAL A 1 89 ? -7.761 4.724 -0.978 1.00 80.56 89 VAL A N 1
ATOM 616 C CA . VAL A 1 89 ? -8.699 3.605 -1.015 1.00 80.56 89 VAL A CA 1
ATOM 617 C C . VAL A 1 89 ? -9.578 3.628 0.224 1.00 80.56 89 VAL A C 1
ATOM 619 O O . VAL A 1 89 ? -9.091 3.726 1.349 1.00 80.56 89 VAL A O 1
ATOM 622 N N . THR A 1 90 ? -10.888 3.513 0.027 1.00 80.69 90 THR A N 1
ATOM 623 C CA . THR A 1 90 ? -11.830 3.306 1.130 1.00 80.69 90 THR A CA 1
ATOM 624 C C . THR A 1 90 ? -12.187 1.831 1.197 1.00 80.69 90 THR A C 1
ATOM 626 O O . THR A 1 90 ? -12.699 1.266 0.232 1.00 80.69 90 THR A O 1
ATOM 629 N N . VAL A 1 91 ? -11.908 1.210 2.338 1.00 77.25 91 VAL A N 1
ATOM 630 C CA . VAL A 1 91 ? -12.201 -0.197 2.619 1.00 77.25 91 VAL A CA 1
ATOM 631 C C . VAL A 1 91 ? -13.345 -0.259 3.611 1.00 77.25 91 VAL A C 1
ATOM 633 O O . VAL A 1 91 ? -13.316 0.411 4.645 1.00 77.25 91 VAL A O 1
ATOM 636 N N . THR A 1 92 ? -14.341 -1.088 3.324 1.00 74.56 92 THR A N 1
ATOM 637 C CA . THR A 1 92 ? -15.437 -1.338 4.261 1.00 74.56 92 THR A CA 1
ATOM 638 C C . THR A 1 92 ? -15.290 -2.726 4.869 1.00 74.56 92 THR A C 1
ATOM 640 O O . THR A 1 92 ? -14.701 -3.627 4.280 1.00 74.56 92 THR A O 1
ATOM 643 N N . ALA A 1 93 ? -15.849 -2.908 6.060 1.00 61.31 93 ALA A N 1
ATOM 644 C CA . ALA A 1 93 ? -15.870 -4.187 6.764 1.00 61.31 93 ALA A CA 1
ATOM 645 C C . ALA A 1 93 ? -16.529 -5.333 5.970 1.00 61.31 93 ALA A C 1
ATOM 647 O O . ALA A 1 93 ? -16.290 -6.505 6.250 1.00 61.31 93 ALA A O 1
ATOM 648 N N . GLU A 1 94 ? -17.410 -4.988 5.031 1.00 58.84 94 GLU A N 1
ATOM 649 C CA . GLU A 1 94 ? -18.294 -5.918 4.321 1.00 58.84 94 GLU A CA 1
ATOM 650 C C . GLU A 1 94 ? -17.845 -6.139 2.870 1.00 58.84 94 GLU A C 1
ATOM 652 O O . GLU A 1 94 ? -18.098 -7.197 2.297 1.00 58.84 94 GLU A O 1
ATOM 657 N N . ALA A 1 95 ? -17.114 -5.176 2.304 1.00 56.50 95 ALA A N 1
ATOM 658 C CA . ALA A 1 95 ? -16.468 -5.267 1.006 1.00 56.50 95 ALA A CA 1
ATOM 659 C C . ALA A 1 95 ? -15.012 -4.796 1.139 1.00 56.50 95 ALA A C 1
ATOM 661 O O . ALA A 1 95 ? -14.744 -3.612 1.376 1.00 56.50 95 ALA A O 1
ATOM 662 N N . GLY A 1 96 ? -14.073 -5.737 0.988 1.00 55.78 96 GLY A N 1
ATOM 663 C CA . GLY A 1 96 ? -12.658 -5.414 0.798 1.00 55.78 96 GLY A CA 1
ATOM 664 C C . GLY A 1 96 ? -12.462 -4.484 -0.403 1.00 55.78 96 GLY A C 1
ATOM 665 O O . GLY A 1 96 ? -13.345 -4.355 -1.251 1.00 55.78 96 GLY A O 1
ATOM 666 N N . ALA A 1 97 ? -11.307 -3.835 -0.486 1.00 61.03 97 ALA A N 1
ATOM 667 C CA . ALA A 1 97 ? -11.003 -2.903 -1.567 1.00 61.03 97 ALA A CA 1
ATOM 668 C C . ALA A 1 97 ? -9.887 -3.456 -2.448 1.00 61.03 97 ALA A C 1
ATOM 670 O O . ALA A 1 97 ? -8.958 -4.110 -1.961 1.00 61.03 97 ALA A O 1
ATOM 671 N N . ARG A 1 98 ? -9.975 -3.165 -3.748 1.00 56.31 98 ARG A N 1
ATOM 672 C CA . ARG A 1 98 ? -8.886 -3.390 -4.694 1.00 56.31 98 ARG A CA 1
ATOM 673 C C . ARG A 1 98 ? -8.333 -2.049 -5.154 1.00 56.31 98 ARG A C 1
ATOM 675 O O . ARG A 1 98 ? -9.102 -1.225 -5.639 1.00 56.31 98 ARG A O 1
ATOM 682 N N . LEU A 1 99 ? -7.029 -1.852 -4.999 1.00 64.38 99 LEU A N 1
ATOM 683 C CA . LEU A 1 99 ? -6.311 -0.703 -5.545 1.00 64.38 99 LEU A CA 1
ATOM 684 C C . LEU A 1 99 ? -4.923 -1.152 -5.978 1.00 64.38 99 LEU A C 1
ATOM 686 O O . LEU A 1 99 ? -4.200 -1.757 -5.189 1.00 64.38 99 LEU A O 1
ATOM 690 N N . ASP A 1 100 ? -4.581 -0.855 -7.224 1.00 63.56 100 ASP A N 1
ATOM 691 C CA . ASP A 1 100 ? -3.264 -1.135 -7.778 1.00 63.56 100 ASP A CA 1
ATOM 692 C C . ASP A 1 100 ? -2.340 0.060 -7.493 1.00 63.56 100 ASP A C 1
ATOM 694 O O . ASP A 1 100 ? -2.755 1.215 -7.615 1.00 63.56 100 ASP A O 1
ATOM 698 N N . VAL A 1 101 ? -1.112 -0.223 -7.051 1.00 58.53 101 VAL A N 1
ATOM 699 C CA . VAL A 1 101 ? -0.106 0.803 -6.736 1.00 58.53 101 VAL A CA 1
ATOM 700 C C . VAL A 1 101 ? 0.885 0.844 -7.884 1.00 58.53 101 VAL A C 1
ATOM 702 O O . VAL A 1 101 ? 1.563 -0.145 -8.167 1.00 58.53 101 VAL A O 1
ATOM 705 N N . VAL A 1 102 ? 0.960 2.000 -8.533 1.00 66.19 102 VAL A N 1
ATOM 706 C CA . VAL A 1 102 ? 1.811 2.223 -9.698 1.0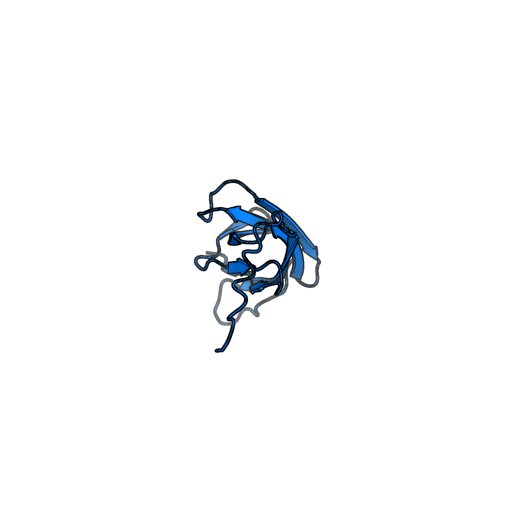0 66.19 102 VAL A CA 1
ATOM 707 C C . VAL A 1 102 ? 3.044 3.008 -9.260 1.00 66.19 102 VAL A C 1
ATOM 709 O O . VAL A 1 102 ? 2.960 4.168 -8.862 1.00 66.19 102 VAL A O 1
ATOM 712 N N . CYS A 1 103 ? 4.199 2.356 -9.305 1.00 58.38 103 CYS A N 1
ATOM 713 C CA . CYS A 1 103 ? 5.502 2.948 -9.040 1.00 58.38 103 CYS A CA 1
ATOM 714 C C . CYS A 1 103 ? 6.082 3.521 -10.334 1.00 58.38 103 CYS A C 1
ATOM 716 O O . CYS A 1 103 ? 6.650 2.776 -11.125 1.00 58.38 103 CYS A O 1
ATOM 718 N N . THR A 1 104 ? 6.000 4.831 -10.553 1.00 53.81 104 THR A N 1
ATOM 719 C CA . THR A 1 104 ? 6.779 5.485 -11.614 1.00 53.81 104 THR A CA 1
ATOM 720 C C . THR A 1 104 ? 8.157 5.840 -11.070 1.00 53.81 104 THR A C 1
ATOM 722 O O . THR A 1 104 ? 8.265 6.658 -10.154 1.00 53.81 104 THR A O 1
ATOM 725 N N . SER A 1 105 ? 9.210 5.230 -11.607 1.00 44.19 105 SER A N 1
ATOM 726 C CA . SER A 1 105 ? 10.569 5.720 -11.367 1.00 44.19 105 SER A CA 1
ATOM 727 C C . SER A 1 105 ? 10.740 7.063 -12.093 1.00 44.19 105 SER A C 1
ATOM 729 O O . SER A 1 105 ? 10.432 7.166 -13.278 1.00 44.19 105 SER A O 1
ATOM 731 N N . ALA A 1 106 ? 11.124 8.108 -11.353 1.00 41.22 106 ALA A N 1
ATOM 732 C CA . ALA A 1 106 ? 11.470 9.419 -11.909 1.00 41.22 106 ALA A CA 1
ATOM 733 C C . ALA A 1 106 ? 12.903 9.426 -12.455 1.00 41.22 106 ALA A C 1
ATOM 735 O O . ALA A 1 106 ? 13.760 8.742 -11.846 1.00 41.22 106 ALA A O 1
#

Radius of gyration: 16.2 Å; chains: 1; bounding box: 60×22×40 Å

Secondary structure (DSSP, 8-state):
----------S--PEEEEEEEEEEEPSSTTS--EE--EEEEEEESSTTS-EEEEEEE-TT-EEEEEEESEEEEEEEEETTEEEEEEEEEEE-SSS-EE--EEEE--

Foldseek 3Di:
DDPPPPPPCPDDQQKAKEKAFEWEDDQDPPDDTAGAWWKKFWAAPDQPHPTQWIWIQDNNRITMTIGGQHKTWMWIAGPNDIFTHPDIWGQHSVHHDYDYGYHYDD

Sequence (106 aa):
MALVLLVAACGAPRDATIRGTLVTVGTNALDPDEPTAGTVEAHAGRADGPVAGKAEAGSDGVFTIRVPAGTYFLSANVDRVLCLSDTSVTVTAEAGARLDVVCT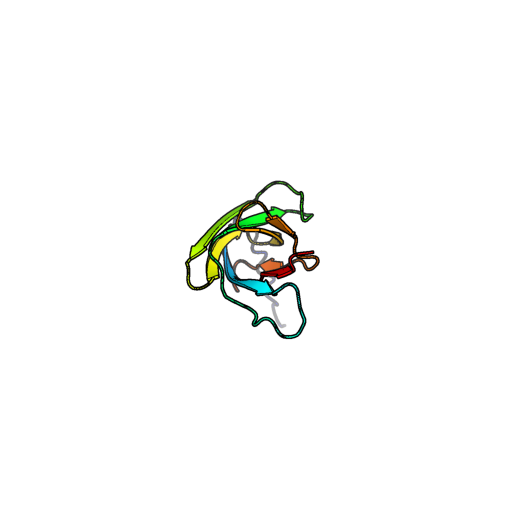SA